Protein AF-A0A1F3TTR0-F1 (afdb_monomer)

Solvent-accessible surface area (backbone atoms only — not comparable to full-atom values): 5474 Å² total; per-residue (Å²): 134,80,83,72,38,42,20,49,52,52,46,50,54,36,54,76,67,73,44,52,63,57,58,49,10,60,74,69,74,48,52,46,65,56,46,52,32,24,44,68,64,77,40,85,69,54,57,68,55,33,30,52,51,17,57,73,72,75,44,62,37,61,58,30,33,38,19,39,52,45,49,51,39,55,72,71,71,46,96,73,87,82,84,71,77,82,76,78,83,76,80,77,127

Nearest PDB structures (foldseek):
  2b5a-assembly1_A  TM=7.793E-01  e=4.662E-04  [Bacillus] caldolyticus
  6jq1-assembly1_A  TM=6.646E-01  e=1.329E-04  Deinococcus geothermalis DSM 11300
  1y9q-assembly1_A-2  TM=7.322E-01  e=5.254E-04  Vibrio cholerae
  2icp-assembly1_A  TM=7.639E-01  e=1.367E-03  Escherichia coli CFT073
  3g5g-assembly5_J  TM=7.004E-01  e=1.541E-03  Enterobacter sp. RFL1396

Foldseek 3Di:
DDDAALLCVLVVLCVVVVHDLCRLCVLLVHDSVQNVCSNVVVDADDLVSQLVSCVSSVHDSQVSSLNRVVSVCVVVVHPDHDHGDDDPPPPPD

Structure (mmCIF, N/CA/C/O backbone):
data_AF-A0A1F3TTR0-F1
#
_entry.id   AF-A0A1F3TTR0-F1
#
loop_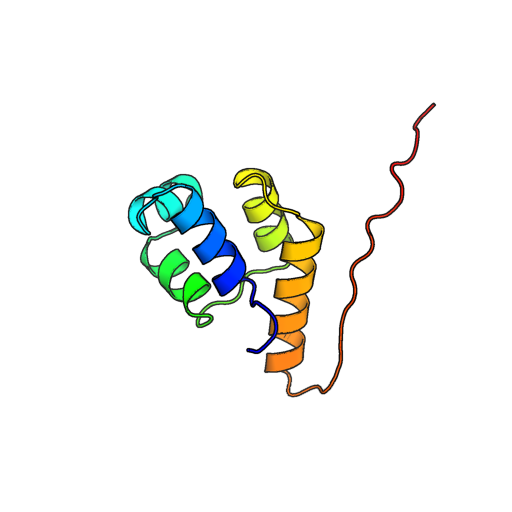
_atom_site.group_PDB
_atom_site.id
_atom_site.type_symbol
_atom_site.label_atom_id
_atom_site.label_alt_id
_atom_site.label_comp_id
_atom_site.label_asym_id
_atom_site.label_entity_id
_atom_site.label_seq_id
_atom_site.pdbx_PDB_ins_code
_atom_site.Cartn_x
_atom_site.Cartn_y
_atom_site.Cartn_z
_atom_site.occupancy
_atom_site.B_iso_or_equiv
_atom_site.auth_seq_id
_atom_site.auth_comp_id
_atom_site.auth_asym_id
_atom_site.auth_atom_id
_atom_site.pdbx_PDB_model_num
ATOM 1 N N . MET A 1 1 ? 15.468 -7.852 10.198 1.00 44.59 1 MET A N 1
ATOM 2 C CA . MET A 1 1 ? 14.283 -7.215 9.580 1.00 44.59 1 MET A CA 1
ATOM 3 C C . MET A 1 1 ? 13.740 -8.164 8.526 1.00 44.59 1 MET A C 1
ATOM 5 O O . MET A 1 1 ? 14.532 -8.657 7.738 1.00 44.59 1 MET A O 1
ATOM 9 N N . GLY A 1 2 ? 12.448 -8.504 8.570 1.00 61.31 2 GLY A N 1
ATOM 10 C CA . GLY A 1 2 ? 11.833 -9.375 7.559 1.00 61.31 2 GLY A CA 1
ATOM 11 C C . GLY A 1 2 ? 11.621 -8.652 6.220 1.00 61.31 2 GLY A C 1
ATOM 12 O O . GLY A 1 2 ? 11.743 -7.426 6.176 1.00 61.31 2 GLY A O 1
ATOM 13 N N . PRO A 1 3 ? 11.300 -9.384 5.138 1.00 71.69 3 PRO A N 1
ATOM 14 C CA . PRO A 1 3 ? 10.990 -8.785 3.842 1.00 71.69 3 PRO A CA 1
ATOM 15 C C . PRO A 1 3 ? 9.803 -7.818 3.951 1.00 71.69 3 PRO A C 1
ATOM 17 O O . PRO A 1 3 ? 8.885 -8.036 4.746 1.00 71.69 3 PRO A O 1
ATOM 20 N N . ILE A 1 4 ? 9.835 -6.743 3.160 1.00 85.31 4 ILE A N 1
ATOM 21 C CA . ILE A 1 4 ? 8.789 -5.718 3.162 1.00 85.31 4 ILE A CA 1
ATOM 22 C C . ILE A 1 4 ? 7.460 -6.315 2.670 1.00 85.31 4 ILE A C 1
ATOM 24 O O . ILE A 1 4 ? 7.425 -7.017 1.657 1.00 85.31 4 ILE A O 1
ATOM 28 N N . SER A 1 5 ? 6.380 -6.064 3.412 1.00 93.00 5 SER A N 1
ATOM 29 C CA . SER A 1 5 ? 5.012 -6.395 2.995 1.00 93.00 5 SER A CA 1
ATOM 30 C C . SER A 1 5 ? 4.477 -5.340 2.032 1.00 93.00 5 SER A C 1
ATOM 32 O O . SER A 1 5 ? 4.997 -4.221 1.977 1.00 93.00 5 SER A O 1
ATOM 34 N N . PHE A 1 6 ? 3.387 -5.636 1.325 1.00 95.25 6 PHE A N 1
ATOM 35 C CA . PHE A 1 6 ? 2.731 -4.642 0.474 1.00 95.25 6 PHE A CA 1
ATOM 36 C C . PHE A 1 6 ? 2.285 -3.419 1.290 1.00 95.25 6 PHE A C 1
ATOM 38 O O . PHE A 1 6 ? 2.498 -2.279 0.881 1.00 95.25 6 PHE A O 1
ATOM 45 N N . GLY A 1 7 ? 1.738 -3.644 2.489 1.00 95.81 7 GLY A N 1
ATOM 46 C CA . GLY A 1 7 ? 1.361 -2.570 3.409 1.00 95.81 7 GLY A CA 1
ATOM 47 C C . GLY A 1 7 ? 2.541 -1.687 3.822 1.00 95.81 7 GLY A C 1
ATOM 48 O O . GLY A 1 7 ? 2.427 -0.461 3.828 1.00 95.81 7 GLY A O 1
ATOM 49 N N . GLY A 1 8 ? 3.696 -2.297 4.111 1.00 94.69 8 GLY A N 1
ATOM 50 C CA . GLY A 1 8 ? 4.928 -1.568 4.414 1.00 94.69 8 GLY A CA 1
ATOM 51 C C . GLY A 1 8 ? 5.436 -0.765 3.217 1.00 94.69 8 GLY A C 1
ATOM 52 O O . GLY A 1 8 ? 5.799 0.398 3.366 1.00 94.69 8 GLY A O 1
ATOM 53 N N . PHE A 1 9 ? 5.392 -1.356 2.023 1.00 95.06 9 PHE A N 1
ATOM 54 C CA . PHE A 1 9 ? 5.773 -0.700 0.775 1.00 95.06 9 PHE A CA 1
ATOM 55 C C . PHE A 1 9 ? 4.901 0.531 0.483 1.00 95.06 9 PHE A C 1
ATOM 57 O O . PHE A 1 9 ? 5.420 1.617 0.212 1.00 95.06 9 PHE A O 1
ATOM 64 N N . LEU A 1 10 ? 3.580 0.391 0.630 1.00 96.25 10 LEU A N 1
ATOM 65 C CA . LEU A 1 10 ? 2.627 1.483 0.449 1.00 96.25 10 LEU A CA 1
ATOM 66 C C . LEU A 1 10 ? 2.830 2.601 1.478 1.00 96.25 10 LEU A C 1
ATOM 68 O O . LEU A 1 10 ? 2.859 3.780 1.117 1.00 96.25 10 LEU A O 1
ATOM 72 N N . ARG A 1 11 ? 3.033 2.234 2.750 1.00 96.56 11 ARG A N 1
ATOM 73 C CA . ARG A 1 11 ? 3.313 3.191 3.823 1.00 96.56 11 ARG A CA 1
ATOM 74 C C . ARG A 1 11 ? 4.570 4.003 3.531 1.00 96.56 11 ARG A C 1
ATOM 76 O O . ARG A 1 11 ? 4.527 5.221 3.680 1.00 96.56 11 ARG A O 1
ATOM 83 N N . SER A 1 12 ? 5.654 3.354 3.102 1.00 94.44 12 SER A N 1
ATOM 84 C CA . SER A 1 12 ? 6.902 4.039 2.749 1.00 94.44 12 SER A CA 1
ATOM 85 C C . SER A 1 12 ? 6.686 5.057 1.632 1.00 94.44 12 SER A C 1
ATOM 87 O O . SER A 1 12 ? 7.099 6.207 1.773 1.00 94.44 12 SER A O 1
ATOM 89 N N . SER A 1 13 ? 5.965 4.679 0.570 1.00 94.81 13 SER A N 1
ATOM 90 C CA . SER A 1 13 ? 5.604 5.601 -0.517 1.00 94.81 13 SER A CA 1
ATOM 91 C C . SER A 1 13 ? 4.840 6.821 -0.008 1.00 94.81 13 SER A C 1
ATOM 93 O O . SER A 1 13 ? 5.188 7.958 -0.329 1.00 94.81 13 SER A O 1
ATOM 95 N N . ARG A 1 14 ? 3.825 6.594 0.833 1.00 97.19 14 ARG A N 1
ATOM 96 C CA . ARG A 1 14 ? 3.024 7.666 1.422 1.00 97.19 14 ARG A CA 1
ATOM 97 C C . ARG A 1 14 ? 3.883 8.623 2.248 1.00 97.19 14 ARG A C 1
ATOM 99 O O . ARG A 1 14 ? 3.775 9.835 2.083 1.00 97.19 14 ARG A O 1
ATOM 106 N N . THR A 1 15 ? 4.727 8.092 3.133 1.00 96.62 15 THR A N 1
ATOM 107 C CA . THR A 1 15 ? 5.570 8.918 4.008 1.00 96.62 15 THR A CA 1
ATOM 108 C C . THR A 1 15 ? 6.649 9.668 3.237 1.00 96.62 15 THR A C 1
ATOM 110 O O . THR A 1 15 ? 6.918 10.813 3.568 1.00 96.62 15 THR A O 1
ATOM 113 N N . MET A 1 16 ? 7.210 9.085 2.171 1.00 94.50 16 MET A N 1
ATOM 114 C CA . MET A 1 16 ? 8.153 9.785 1.285 1.00 94.50 16 MET A CA 1
ATOM 115 C C . MET A 1 16 ? 7.509 10.976 0.568 1.00 94.50 16 MET A C 1
ATOM 117 O O . MET A 1 16 ? 8.181 11.957 0.275 1.00 94.50 16 MET A O 1
ATOM 121 N N . LYS A 1 17 ? 6.201 10.901 0.299 1.00 94.00 17 LYS A N 1
ATOM 122 C CA . LYS A 1 17 ? 5.411 12.000 -0.272 1.00 94.00 17 LYS A CA 1
ATOM 123 C C . LYS A 1 17 ? 4.898 12.987 0.790 1.00 94.00 17 LYS A C 1
ATOM 125 O O . LYS A 1 17 ? 4.148 13.888 0.440 1.00 94.00 17 LYS A O 1
ATOM 130 N N . ASN A 1 18 ? 5.269 12.821 2.065 1.00 97.12 18 ASN A N 1
ATOM 131 C CA . ASN A 1 18 ? 4.777 13.609 3.205 1.00 97.12 18 ASN A CA 1
ATOM 132 C C . ASN A 1 18 ? 3.243 13.636 3.340 1.00 97.12 18 ASN A C 1
ATOM 134 O O . ASN A 1 18 ? 2.679 14.595 3.855 1.00 97.12 18 ASN A O 1
ATOM 138 N N . LEU A 1 19 ? 2.566 12.570 2.905 1.00 97.69 19 LEU A N 1
ATOM 139 C CA . LEU A 1 19 ? 1.109 12.479 2.960 1.00 97.69 19 LEU A CA 1
ATOM 140 C C . LEU A 1 19 ? 0.636 11.833 4.268 1.00 97.69 19 LEU A C 1
ATOM 142 O O . LEU A 1 19 ? 1.165 10.817 4.740 1.00 97.69 19 LEU A O 1
ATOM 146 N N . THR A 1 20 ? -0.442 12.362 4.825 1.00 98.50 20 THR A N 1
ATOM 147 C CA . THR A 1 20 ? -1.245 11.705 5.855 1.00 98.50 20 THR A CA 1
ATOM 148 C C . THR A 1 20 ? -1.984 10.493 5.279 1.00 98.50 20 THR A C 1
ATOM 150 O O . THR A 1 20 ? -2.166 10.345 4.069 1.00 98.50 20 THR A O 1
ATOM 153 N N . GLN A 1 21 ? -2.464 9.597 6.151 1.00 98.25 21 GLN A N 1
ATOM 154 C CA . GLN A 1 21 ? -3.316 8.485 5.708 1.00 98.25 21 GLN A CA 1
ATOM 155 C C . GLN A 1 21 ? -4.615 8.972 5.050 1.00 98.25 21 GLN A C 1
ATOM 157 O O . GLN A 1 21 ? -5.151 8.287 4.189 1.00 98.25 21 GLN A O 1
ATOM 162 N N . LYS A 1 22 ? -5.136 10.134 5.453 1.00 98.50 22 LYS A N 1
ATOM 163 C CA . LYS A 1 22 ? -6.354 10.687 4.861 1.00 98.50 22 LYS A CA 1
ATOM 164 C C . LYS A 1 22 ? -6.105 11.104 3.408 1.00 98.50 22 LYS A C 1
ATOM 166 O O . LYS A 1 22 ? -6.794 10.605 2.527 1.00 98.50 22 LYS A O 1
ATOM 171 N N . GLU A 1 23 ? -5.066 11.899 3.160 1.00 98.38 23 GLU A N 1
ATOM 172 C CA . GLU A 1 23 ? -4.729 12.391 1.813 1.00 98.38 23 GLU A CA 1
ATOM 173 C C . GLU A 1 23 ? -4.384 11.250 0.853 1.00 98.38 23 GLU A C 1
ATOM 175 O O . GLU A 1 23 ? -4.820 11.233 -0.293 1.00 98.38 23 GLU A O 1
ATOM 180 N N . MET A 1 24 ? -3.641 10.244 1.320 1.00 97.62 24 MET A N 1
ATOM 181 C CA . MET A 1 24 ? -3.336 9.076 0.493 1.00 97.62 24 MET A CA 1
ATOM 182 C C . MET A 1 24 ? -4.577 8.223 0.212 1.00 97.62 24 MET A C 1
ATOM 184 O O . MET A 1 24 ? -4.708 7.673 -0.876 1.00 97.62 24 MET A O 1
ATOM 188 N N . ALA A 1 25 ? -5.495 8.093 1.172 1.00 97.06 25 ALA A N 1
ATOM 189 C CA . ALA A 1 25 ? -6.730 7.344 0.967 1.00 97.06 25 ALA A CA 1
ATOM 190 C C . ALA A 1 25 ? -7.632 8.041 -0.062 1.00 97.06 25 ALA A C 1
ATOM 192 O O . ALA A 1 25 ? -8.109 7.387 -0.987 1.00 97.06 25 ALA A O 1
ATOM 193 N N . GLU A 1 26 ? -7.772 9.366 0.038 1.00 97.50 26 GLU A N 1
ATOM 194 C CA . GLU A 1 26 ? -8.452 10.205 -0.956 1.00 97.50 26 GLU A CA 1
ATOM 195 C C . GLU A 1 26 ? -7.792 10.067 -2.332 1.00 97.50 26 GLU A C 1
ATOM 197 O O . GLU A 1 26 ? -8.464 9.773 -3.321 1.00 97.50 26 GLU A O 1
ATOM 202 N N . TYR A 1 27 ? -6.460 10.154 -2.385 1.00 94.88 27 TYR A N 1
ATOM 203 C CA . TYR A 1 27 ? -5.693 9.953 -3.609 1.00 94.88 27 TYR A CA 1
ATOM 204 C C . TYR A 1 27 ? -5.933 8.576 -4.232 1.00 94.88 27 TYR A C 1
ATOM 206 O O . TYR A 1 27 ? -6.046 8.463 -5.449 1.00 94.88 27 TYR A O 1
ATOM 214 N N . LEU A 1 28 ? -6.038 7.515 -3.433 1.00 94.31 28 LEU A N 1
ATOM 215 C CA . LEU A 1 28 ? -6.278 6.153 -3.913 1.00 94.31 28 LEU A CA 1
ATOM 216 C C . LEU A 1 28 ? -7.760 5.836 -4.163 1.00 94.31 28 LEU A C 1
ATOM 218 O O . LEU A 1 28 ? -8.044 4.814 -4.782 1.00 94.31 28 LEU A O 1
ATOM 222 N N . GLY A 1 29 ? -8.689 6.698 -3.743 1.00 94.62 29 GLY A N 1
ATOM 223 C CA . GLY A 1 29 ? -10.128 6.444 -3.838 1.00 94.62 29 GLY A CA 1
ATOM 224 C C . GLY A 1 29 ? -10.611 5.346 -2.883 1.00 94.62 29 GLY A C 1
ATOM 225 O O . GLY A 1 29 ? -11.515 4.588 -3.223 1.00 94.62 29 GLY A O 1
ATOM 226 N N . VAL A 1 30 ? -9.993 5.225 -1.705 1.00 94.94 30 VAL A N 1
ATOM 227 C CA . VAL A 1 30 ? -10.375 4.268 -0.652 1.00 94.94 30 VAL A CA 1
ATOM 228 C C . VAL A 1 30 ? -10.677 4.998 0.653 1.00 94.94 30 VAL A C 1
ATOM 230 O O . VAL A 1 30 ? -10.325 6.162 0.829 1.00 94.94 30 VAL A O 1
ATOM 233 N N . SER A 1 31 ? -11.302 4.318 1.617 1.00 97.81 31 SER A N 1
ATOM 234 C CA . SER A 1 31 ? -11.485 4.913 2.943 1.00 97.81 31 SER A CA 1
ATOM 235 C C . SER A 1 31 ? -10.152 5.010 3.701 1.00 97.81 31 SER A C 1
ATOM 237 O O . SER A 1 31 ? -9.260 4.168 3.553 1.00 97.81 31 SER A O 1
ATOM 239 N N . LYS A 1 32 ? -10.026 5.990 4.603 1.00 98.12 32 LYS A N 1
ATOM 240 C CA . LYS A 1 32 ? -8.865 6.092 5.503 1.00 98.12 32 LYS A CA 1
ATOM 241 C C . LYS A 1 32 ? -8.693 4.848 6.388 1.00 98.12 32 LYS A C 1
ATOM 243 O O . LYS A 1 32 ? -7.560 4.498 6.725 1.00 98.12 32 LYS A O 1
ATOM 248 N N . SER A 1 33 ? -9.789 4.185 6.783 1.00 98.12 33 SER A N 1
ATOM 249 C CA . SER A 1 33 ? -9.715 2.926 7.544 1.00 98.12 33 SER A CA 1
ATOM 250 C C . SER A 1 33 ? -9.096 1.827 6.694 1.00 98.12 33 SER A C 1
ATOM 252 O O . SER A 1 33 ? -8.125 1.212 7.118 1.00 98.12 33 SER A O 1
ATOM 254 N N . THR A 1 34 ? -9.575 1.679 5.457 1.00 96.94 34 THR A N 1
ATOM 255 C CA . THR A 1 34 ? -9.050 0.725 4.477 1.00 96.94 34 THR A CA 1
ATOM 256 C C . THR A 1 34 ? -7.550 0.911 4.277 1.00 96.94 34 THR A C 1
ATOM 258 O O . THR A 1 34 ? -6.798 -0.053 4.386 1.00 96.94 34 THR A O 1
ATOM 261 N N . LEU A 1 35 ? -7.082 2.146 4.061 1.00 97.62 35 LEU A N 1
ATOM 262 C CA . LEU A 1 35 ? -5.646 2.402 3.947 1.00 97.62 35 LEU A CA 1
ATOM 263 C C . LEU A 1 35 ? -4.888 2.020 5.228 1.00 97.62 35 LEU A C 1
ATOM 265 O O . LEU A 1 35 ? -3.842 1.383 5.157 1.00 97.62 35 LEU A O 1
ATOM 269 N N . CYS A 1 36 ? -5.406 2.389 6.402 1.00 97.88 36 CYS A N 1
ATOM 270 C CA . CYS A 1 36 ? -4.787 2.047 7.683 1.00 97.88 36 CYS A CA 1
ATOM 271 C C . CYS A 1 36 ? -4.667 0.527 7.880 1.00 97.88 36 CYS A C 1
ATOM 273 O O . CYS A 1 36 ? -3.634 0.049 8.352 1.00 97.88 36 CYS A O 1
ATOM 275 N N . ASP A 1 37 ? -5.699 -0.228 7.506 1.00 97.44 37 ASP A N 1
ATOM 276 C CA . ASP A 1 37 ? -5.715 -1.686 7.599 1.00 97.44 37 ASP A CA 1
ATOM 277 C C . ASP A 1 37 ? -4.745 -2.336 6.612 1.00 97.44 37 ASP A C 1
ATOM 279 O O . ASP A 1 37 ? -4.057 -3.288 6.988 1.00 97.44 37 ASP A O 1
ATOM 283 N N . ILE A 1 38 ? -4.618 -1.7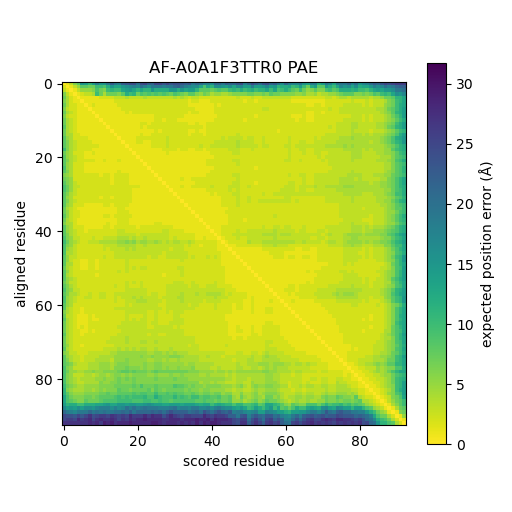87 5.401 1.00 95.94 38 ILE A N 1
ATOM 284 C CA . ILE A 1 38 ? -3.606 -2.207 4.423 1.00 95.94 38 ILE A CA 1
ATOM 285 C C . I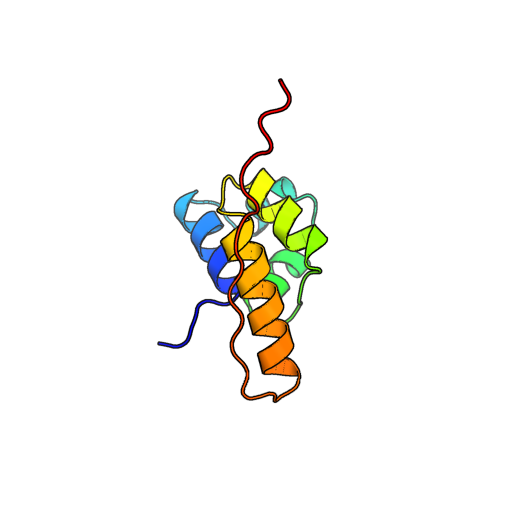LE A 1 38 ? -2.197 -1.958 4.969 1.00 95.94 38 ILE A C 1
ATOM 287 O O . ILE A 1 38 ? -1.388 -2.881 5.028 1.00 95.94 38 ILE A O 1
ATOM 291 N N . GLU A 1 39 ? -1.895 -0.743 5.434 1.00 95.75 39 GLU A N 1
ATOM 292 C CA . GLU A 1 39 ? -0.556 -0.383 5.932 1.00 95.75 39 GLU A CA 1
ATOM 293 C C . GLU A 1 39 ? -0.127 -1.188 7.163 1.00 95.75 39 GLU A C 1
ATOM 295 O O . GLU A 1 39 ? 1.065 -1.401 7.385 1.00 95.75 39 GLU A O 1
ATOM 300 N N . LYS A 1 40 ? -1.092 -1.639 7.972 1.00 94.31 40 LYS A N 1
ATOM 301 C CA . LYS A 1 40 ? -0.849 -2.494 9.140 1.00 94.31 40 LYS A CA 1
ATOM 302 C C . LYS A 1 40 ? -0.867 -3.990 8.812 1.00 94.31 40 LYS A C 1
ATOM 304 O O . LYS A 1 40 ? -0.674 -4.794 9.718 1.00 94.31 40 LYS A O 1
ATOM 309 N N . GLY A 1 41 ? -1.106 -4.369 7.555 1.00 91.69 41 GLY A N 1
ATOM 310 C CA . GLY A 1 41 ? -1.183 -5.766 7.121 1.00 91.69 41 GLY A CA 1
ATOM 311 C C . GLY A 1 41 ? -2.408 -6.522 7.646 1.00 91.69 41 GLY A C 1
ATOM 312 O O . GLY A 1 41 ? -2.417 -7.749 7.641 1.00 91.69 41 GLY A O 1
ATOM 313 N N . ARG A 1 42 ? -3.440 -5.809 8.114 1.00 92.56 42 ARG A N 1
ATOM 314 C CA . ARG A 1 42 ? -4.718 -6.405 8.538 1.00 92.56 42 ARG A CA 1
ATOM 315 C C . ARG A 1 42 ? -5.633 -6.696 7.360 1.00 92.56 42 ARG A C 1
ATOM 317 O O . ARG A 1 42 ? -6.383 -7.666 7.395 1.00 92.56 42 ARG A O 1
ATOM 324 N N . GLN A 1 43 ? -5.553 -5.869 6.320 1.00 93.38 43 GLN A N 1
ATOM 325 C CA . GLN A 1 43 ? -6.266 -6.077 5.070 1.00 93.38 43 GLN A CA 1
ATOM 326 C C . GLN A 1 43 ? -5.273 -6.287 3.930 1.00 93.38 43 GLN A C 1
ATOM 328 O O . GLN A 1 43 ? -4.336 -5.516 3.746 1.00 93.38 43 GLN A O 1
ATOM 333 N N . PHE A 1 44 ? -5.508 -7.334 3.147 1.00 90.00 44 PHE A N 1
ATOM 334 C CA . PHE A 1 44 ? -4.729 -7.642 1.958 1.00 90.00 44 PHE A CA 1
ATOM 335 C C . PHE A 1 44 ? -5.437 -7.076 0.734 1.00 90.00 44 PHE A C 1
ATOM 337 O O . PHE A 1 44 ? -6.660 -6.935 0.713 1.00 90.00 44 PHE A O 1
ATOM 344 N N . VAL A 1 45 ? -4.658 -6.767 -0.293 1.00 93.69 45 VAL A N 1
ATOM 345 C CA . VAL A 1 45 ? -5.174 -6.351 -1.595 1.00 93.69 45 VAL A CA 1
ATOM 346 C C . VAL A 1 45 ? -5.034 -7.493 -2.596 1.00 93.69 45 VAL A C 1
ATOM 348 O O . VAL A 1 45 ? -4.188 -8.375 -2.433 1.00 93.69 45 VAL A O 1
ATOM 351 N N . SER A 1 46 ? -5.859 -7.479 -3.642 1.00 94.94 46 SER A N 1
ATOM 352 C CA . SER A 1 46 ? -5.632 -8.342 -4.800 1.00 94.94 46 SER A CA 1
ATOM 353 C C . SER A 1 46 ? -4.364 -7.911 -5.544 1.00 94.94 46 SER A C 1
ATOM 355 O O . SER A 1 46 ? -3.932 -6.761 -5.444 1.00 94.94 46 SER A O 1
ATOM 357 N N . ILE A 1 47 ? -3.789 -8.825 -6.330 1.00 95.62 47 ILE A N 1
ATOM 358 C CA . ILE A 1 47 ? -2.642 -8.537 -7.207 1.00 95.62 47 ILE A CA 1
ATOM 359 C C . ILE A 1 47 ? -2.966 -7.373 -8.156 1.00 95.62 47 ILE A C 1
ATOM 361 O O . ILE A 1 47 ? -2.167 -6.452 -8.313 1.00 95.62 47 ILE A O 1
ATOM 365 N N . GLU A 1 48 ? -4.166 -7.377 -8.740 1.00 95.44 48 GLU A N 1
ATOM 366 C CA . GLU A 1 48 ? -4.626 -6.320 -9.643 1.00 95.44 48 GLU A CA 1
ATOM 367 C C . GLU A 1 48 ? -4.710 -4.957 -8.940 1.00 95.44 48 GLU A C 1
ATOM 369 O O . GLU A 1 48 ? -4.264 -3.943 -9.480 1.00 95.44 48 GLU A O 1
ATOM 374 N N . LEU A 1 49 ? -5.245 -4.916 -7.715 1.00 94.44 49 LEU A N 1
ATOM 375 C CA . LEU A 1 49 ? -5.332 -3.677 -6.948 1.00 94.44 49 LEU A CA 1
ATOM 376 C C . LEU A 1 49 ? -3.942 -3.181 -6.531 1.00 94.44 49 LEU A C 1
ATOM 378 O O . LEU A 1 49 ? -3.673 -1.987 -6.648 1.00 94.44 49 LEU A O 1
ATOM 382 N N . ALA A 1 50 ? -3.042 -4.074 -6.107 1.00 96.00 50 ALA A N 1
ATOM 383 C CA . ALA A 1 50 ? -1.650 -3.729 -5.816 1.00 96.00 50 ALA A CA 1
ATOM 384 C C . ALA A 1 50 ? -0.950 -3.110 -7.032 1.00 96.00 50 ALA A C 1
ATOM 386 O O . ALA A 1 50 ? -0.308 -2.068 -6.901 1.00 96.00 50 ALA A O 1
ATOM 387 N N . TYR A 1 51 ? -1.130 -3.703 -8.215 1.00 95.81 51 TYR A N 1
ATOM 388 C CA . TYR A 1 51 ? -0.601 -3.184 -9.476 1.00 95.81 51 TYR A CA 1
ATOM 389 C C . TYR A 1 51 ? -1.147 -1.782 -9.785 1.00 95.81 51 TYR A C 1
ATOM 391 O O . TYR A 1 51 ? -0.376 -0.860 -10.055 1.00 95.81 51 TYR A O 1
ATOM 399 N N . LYS A 1 52 ? -2.470 -1.584 -9.684 1.00 95.00 52 LYS A N 1
ATOM 400 C CA . LYS A 1 52 ? -3.114 -0.279 -9.919 1.00 95.00 52 LYS A CA 1
ATOM 401 C C . LYS A 1 52 ? -2.633 0.788 -8.936 1.00 95.00 52 LYS A C 1
ATOM 403 O O . LYS A 1 52 ? -2.332 1.904 -9.357 1.00 95.00 52 LYS A O 1
ATOM 408 N N . ILE A 1 53 ? -2.535 0.452 -7.647 1.00 94.50 53 ILE A N 1
ATOM 409 C CA . ILE A 1 53 ? -2.007 1.351 -6.611 1.00 94.50 53 ILE A CA 1
ATOM 410 C C . ILE A 1 53 ? -0.558 1.718 -6.930 1.00 94.50 53 ILE A C 1
ATOM 412 O O . ILE A 1 53 ? -0.218 2.897 -6.915 1.00 94.50 53 ILE A O 1
ATOM 416 N N . ALA A 1 54 ? 0.283 0.735 -7.260 1.00 95.00 54 ALA A N 1
ATOM 417 C CA . ALA A 1 54 ? 1.687 0.972 -7.567 1.00 95.00 54 ALA A CA 1
ATOM 418 C C . ALA A 1 54 ? 1.853 1.913 -8.761 1.00 95.00 54 ALA A C 1
ATOM 420 O O . ALA A 1 54 ? 2.525 2.937 -8.642 1.00 95.00 54 ALA A O 1
ATOM 421 N N . LYS A 1 55 ? 1.145 1.626 -9.858 1.00 94.88 55 LYS A N 1
ATOM 422 C CA . LYS A 1 55 ? 1.117 2.470 -11.053 1.00 94.88 55 LYS A CA 1
ATOM 423 C C . LYS A 1 55 ? 0.679 3.896 -10.724 1.00 94.88 55 LYS A C 1
ATOM 425 O O . LYS A 1 55 ? 1.334 4.848 -11.134 1.00 94.88 55 LYS A O 1
ATOM 430 N N . LYS A 1 56 ? -0.392 4.056 -9.937 1.00 93.44 56 LYS A N 1
ATOM 431 C CA . LYS A 1 56 ? -0.892 5.375 -9.524 1.00 93.44 56 LYS A CA 1
ATOM 432 C C . LYS A 1 56 ? 0.139 6.127 -8.679 1.00 93.44 56 LYS A C 1
ATOM 434 O O . LYS A 1 56 ? 0.397 7.294 -8.926 1.00 93.44 56 LYS A O 1
ATOM 439 N N . CYS A 1 57 ? 0.780 5.459 -7.723 1.00 90.50 57 CYS A N 1
ATOM 440 C CA . CYS A 1 57 ? 1.748 6.076 -6.815 1.00 90.50 57 CYS A CA 1
ATOM 441 C C . CYS A 1 57 ? 3.141 6.324 -7.426 1.00 90.50 57 CYS A C 1
ATOM 443 O O . CYS A 1 57 ? 3.970 6.954 -6.756 1.00 90.50 57 CYS A O 1
ATOM 445 N N . GLY A 1 58 ? 3.403 5.857 -8.654 1.00 91.62 58 GLY A N 1
ATOM 446 C CA . GLY A 1 58 ? 4.728 5.899 -9.284 1.00 91.62 58 GLY A CA 1
ATOM 447 C C . GLY A 1 58 ? 5.717 4.922 -8.642 1.00 91.62 58 GLY A C 1
ATOM 448 O O . GLY A 1 58 ? 6.887 5.242 -8.462 1.00 91.62 58 GLY A O 1
ATOM 449 N N . LEU A 1 59 ? 5.225 3.762 -8.211 1.00 92.31 59 LEU A N 1
ATOM 450 C CA . LEU A 1 59 ? 5.998 2.697 -7.579 1.00 92.31 59 LEU A CA 1
ATOM 451 C C . LEU A 1 59 ? 6.248 1.550 -8.561 1.00 92.31 59 LEU A C 1
ATOM 453 O O . LEU A 1 59 ? 5.475 1.348 -9.492 1.00 92.31 59 LEU A O 1
ATOM 457 N N . SER A 1 60 ? 7.280 0.742 -8.299 1.00 93.56 60 SER A N 1
ATOM 458 C CA . SER A 1 60 ? 7.524 -0.486 -9.067 1.00 93.56 60 SER A CA 1
ATOM 459 C C . SER A 1 60 ? 6.331 -1.437 -8.964 1.00 93.56 60 SER A C 1
ATOM 461 O O . SER A 1 60 ? 6.022 -1.950 -7.883 1.00 93.56 60 SER A O 1
ATOM 463 N N . GLU A 1 61 ? 5.677 -1.705 -10.095 1.00 94.75 61 GLU A N 1
ATOM 464 C CA . GLU A 1 61 ? 4.514 -2.589 -10.131 1.00 94.75 61 GLU A CA 1
ATOM 465 C C . GLU A 1 61 ? 4.911 -4.038 -9.856 1.00 94.75 61 GLU A C 1
ATOM 467 O O . GLU A 1 61 ? 4.209 -4.746 -9.139 1.00 94.75 61 GLU A O 1
ATOM 472 N N . ALA A 1 62 ? 6.073 -4.464 -10.363 1.00 94.19 62 ALA A N 1
ATOM 473 C CA . ALA A 1 62 ? 6.613 -5.796 -10.102 1.00 94.19 62 ALA A CA 1
ATOM 474 C C . ALA A 1 62 ? 6.860 -6.008 -8.602 1.00 94.19 62 ALA A C 1
ATOM 476 O O . ALA A 1 62 ? 6.446 -7.028 -8.056 1.00 94.19 62 ALA A O 1
ATOM 477 N N . MET A 1 63 ? 7.443 -5.013 -7.922 1.00 93.50 63 MET A N 1
ATOM 478 C CA . MET A 1 63 ? 7.689 -5.084 -6.480 1.00 93.50 63 MET A CA 1
ATOM 479 C C . 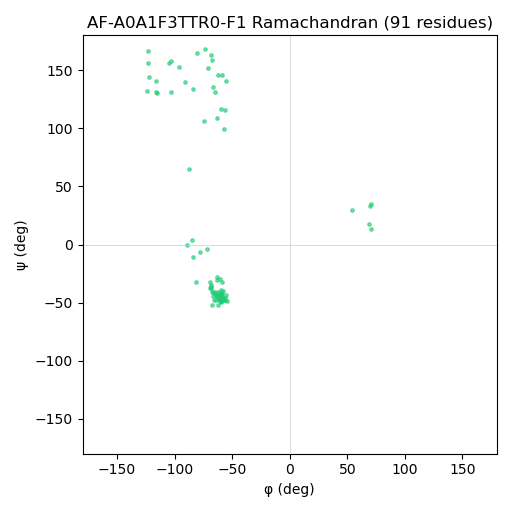MET A 1 63 ? 6.383 -5.131 -5.684 1.00 93.50 63 MET A C 1
ATOM 481 O O . MET A 1 63 ? 6.271 -5.892 -4.725 1.00 93.50 63 MET A O 1
ATOM 485 N N . ALA A 1 64 ? 5.379 -4.346 -6.084 1.00 94.81 64 ALA A N 1
ATOM 486 C CA . ALA A 1 64 ? 4.067 -4.370 -5.449 1.00 94.81 64 ALA A CA 1
ATOM 487 C C . ALA A 1 64 ? 3.412 -5.754 -5.551 1.00 94.81 64 ALA A C 1
ATOM 489 O O . ALA A 1 64 ? 2.981 -6.298 -4.535 1.00 94.81 64 ALA A O 1
ATOM 490 N N . VAL A 1 65 ? 3.406 -6.340 -6.752 1.00 95.50 65 VAL A N 1
ATOM 491 C CA . VAL A 1 65 ? 2.882 -7.691 -6.996 1.00 95.50 65 VAL A CA 1
ATOM 492 C C . VAL A 1 65 ? 3.654 -8.732 -6.187 1.00 95.50 65 VAL A C 1
ATOM 494 O O . VAL A 1 65 ? 3.044 -9.559 -5.512 1.00 95.50 65 VAL A O 1
ATOM 497 N N . GLU A 1 66 ? 4.985 -8.668 -6.193 1.00 94.88 66 GLU A N 1
ATOM 498 C CA . GLU A 1 66 ? 5.839 -9.593 -5.448 1.00 94.88 66 GLU A CA 1
ATOM 499 C C . GLU A 1 66 ? 5.560 -9.539 -3.941 1.00 94.88 66 GLU A C 1
ATOM 501 O O . GLU A 1 66 ? 5.414 -10.581 -3.300 1.00 94.88 66 GLU A O 1
ATOM 506 N N . CYS A 1 67 ? 5.428 -8.335 -3.376 1.00 94.25 67 CYS A N 1
ATOM 507 C CA . CYS A 1 67 ? 5.078 -8.153 -1.969 1.00 94.25 67 CYS A CA 1
ATOM 508 C C . CYS A 1 67 ? 3.696 -8.737 -1.654 1.00 94.25 67 CYS A C 1
ATOM 510 O O . CYS A 1 67 ? 3.549 -9.442 -0.660 1.00 94.25 67 CYS A O 1
ATOM 512 N N . THR A 1 68 ? 2.699 -8.509 -2.514 1.00 95.44 68 THR A N 1
ATOM 513 C CA . THR A 1 68 ? 1.349 -9.060 -2.334 1.00 95.44 68 THR A CA 1
ATOM 514 C C . THR A 1 68 ? 1.337 -10.589 -2.363 1.00 95.44 68 THR A C 1
ATOM 516 O O . THR A 1 68 ? 0.730 -11.205 -1.488 1.00 95.44 68 THR A O 1
ATOM 519 N N . VAL A 1 69 ? 2.024 -11.220 -3.320 1.00 94.81 69 VAL A N 1
ATOM 520 C CA . VAL A 1 69 ? 2.092 -12.690 -3.406 1.00 94.81 69 VAL A CA 1
ATOM 521 C C . VAL A 1 69 ? 2.864 -13.266 -2.219 1.00 94.81 69 VAL A C 1
ATOM 523 O O . VAL A 1 69 ? 2.438 -14.252 -1.621 1.00 94.81 69 VAL A O 1
ATOM 526 N N . ARG A 1 70 ? 3.962 -12.621 -1.811 1.00 92.75 70 ARG A N 1
ATOM 527 C CA . ARG A 1 70 ? 4.718 -13.013 -0.616 1.00 92.75 70 ARG A CA 1
ATOM 528 C C . ARG A 1 70 ? 3.860 -12.958 0.643 1.00 92.75 70 ARG A C 1
ATOM 530 O O . ARG A 1 70 ? 3.904 -13.887 1.450 1.00 92.75 70 ARG A O 1
ATOM 537 N N . ASP A 1 71 ? 3.081 -11.894 0.805 1.00 92.56 71 ASP A N 1
ATOM 538 C CA . ASP A 1 71 ? 2.176 -11.747 1.939 1.00 92.56 71 ASP A CA 1
ATOM 539 C C . ASP A 1 71 ? 1.144 -12.900 1.951 1.00 92.56 71 ASP A C 1
ATOM 541 O O . ASP A 1 71 ? 0.878 -13.478 3.009 1.00 92.56 71 ASP A O 1
ATOM 545 N N . GLN A 1 72 ? 0.599 -13.281 0.787 1.00 92.75 72 GLN A N 1
ATOM 546 C CA . GLN A 1 72 ? -0.339 -14.407 0.651 1.00 92.75 72 GLN A CA 1
ATOM 547 C C . GLN A 1 72 ? 0.308 -15.756 1.004 1.00 92.75 72 GLN A C 1
ATOM 549 O O . GLN A 1 72 ? -0.249 -16.495 1.814 1.00 92.75 72 GLN A O 1
ATOM 554 N N . ILE A 1 73 ? 1.503 -16.048 0.477 1.00 93.44 73 ILE A N 1
ATOM 555 C CA . ILE A 1 73 ? 2.266 -17.271 0.788 1.00 93.44 73 ILE A CA 1
ATOM 556 C C . ILE A 1 73 ? 2.503 -17.391 2.296 1.00 93.44 73 ILE A C 1
ATOM 558 O O . ILE A 1 73 ? 2.230 -18.435 2.894 1.00 93.44 73 ILE A O 1
ATOM 562 N N . LYS A 1 74 ? 2.962 -16.299 2.924 1.00 90.19 74 LYS A N 1
ATOM 563 C CA . LYS A 1 74 ? 3.222 -16.253 4.366 1.00 90.19 74 LYS A CA 1
ATOM 564 C C . LYS A 1 74 ? 1.959 -16.553 5.174 1.00 90.19 74 LYS A C 1
ATOM 566 O O . LYS A 1 74 ? 2.029 -17.249 6.183 1.00 90.19 74 LYS A O 1
ATOM 571 N N . ARG A 1 75 ? 0.803 -16.047 4.737 1.00 88.12 75 ARG A N 1
ATOM 572 C CA . ARG A 1 75 ? -0.485 -16.280 5.402 1.00 88.12 75 ARG A CA 1
ATOM 573 C C . ARG A 1 75 ? -0.964 -17.725 5.276 1.00 88.12 75 ARG A C 1
ATOM 575 O O . ARG A 1 75 ? -1.588 -18.225 6.205 1.00 88.12 75 ARG A O 1
ATOM 582 N N . SER A 1 76 ? -0.647 -18.395 4.173 1.00 92.81 76 SER A N 1
ATOM 583 C CA . SER A 1 76 ? -0.933 -19.822 3.994 1.00 92.81 76 SER A CA 1
ATOM 584 C C . SER A 1 76 ? -0.045 -20.731 4.854 1.00 92.81 76 SER A C 1
ATOM 586 O O . SER A 1 76 ? -0.224 -21.943 4.823 1.00 92.81 76 SER A O 1
ATOM 588 N N . GLY A 1 77 ? 0.919 -20.176 5.604 1.00 93.19 77 GLY A N 1
ATOM 589 C CA . GLY A 1 77 ? 1.867 -20.952 6.408 1.00 93.19 77 GLY A CA 1
ATOM 590 C C . GLY A 1 77 ? 2.888 -21.720 5.565 1.00 93.19 77 GLY A C 1
ATOM 591 O O . GLY A 1 77 ? 3.572 -22.603 6.076 1.00 93.19 77 GLY A O 1
ATOM 592 N N . LEU A 1 78 ? 2.990 -21.398 4.274 1.00 93.75 78 LEU A N 1
ATOM 593 C CA . LEU A 1 78 ? 3.879 -22.075 3.342 1.00 93.75 78 LEU A CA 1
ATOM 594 C C . LEU A 1 78 ? 5.285 -21.482 3.436 1.00 93.75 78 LEU A C 1
ATOM 596 O O . LEU A 1 78 ? 5.468 -20.265 3.396 1.00 93.75 78 LEU A O 1
ATOM 600 N N . ASN A 1 79 ? 6.292 -22.350 3.493 1.00 91.88 79 ASN A N 1
ATOM 601 C CA . ASN A 1 79 ? 7.697 -21.952 3.452 1.00 91.88 79 ASN A CA 1
ATOM 602 C C . ASN A 1 79 ? 8.189 -21.854 1.998 1.00 91.88 79 ASN A C 1
ATOM 604 O O . ASN A 1 79 ? 8.999 -22.660 1.547 1.00 91.88 79 ASN A O 1
ATOM 608 N N . LEU A 1 80 ? 7.632 -20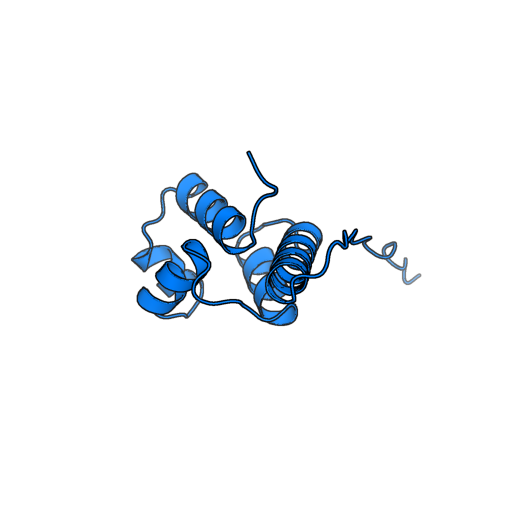.905 1.242 1.00 92.19 80 LEU A N 1
ATOM 609 C CA . LEU A 1 80 ? 7.963 -20.670 -0.165 1.00 92.19 80 LEU A CA 1
ATOM 610 C C . LEU A 1 80 ? 8.431 -19.226 -0.380 1.00 92.19 80 LEU A C 1
ATOM 612 O O . LEU A 1 80 ? 8.076 -18.316 0.371 1.00 92.19 80 LEU A O 1
ATOM 616 N N . TYR A 1 81 ? 9.202 -19.011 -1.444 1.00 87.38 81 TYR A N 1
ATOM 617 C CA . TYR A 1 81 ? 9.627 -17.688 -1.893 1.00 87.38 81 TYR A CA 1
ATOM 618 C C . TYR A 1 81 ? 9.176 -17.452 -3.337 1.00 87.38 81 TYR A C 1
ATOM 620 O O . TYR A 1 81 ? 9.169 -18.372 -4.151 1.00 87.38 81 TYR A O 1
ATOM 628 N N . VAL A 1 82 ? 8.797 -16.211 -3.644 1.00 90.31 82 VAL A N 1
ATOM 629 C CA . VAL A 1 82 ? 8.338 -15.783 -4.971 1.00 90.31 82 VAL A CA 1
ATOM 630 C C . VAL A 1 82 ? 9.304 -14.757 -5.555 1.00 90.31 82 VAL A C 1
ATOM 632 O O . VAL A 1 82 ? 9.773 -13.875 -4.837 1.00 90.31 82 VAL A O 1
ATOM 635 N N . GLN A 1 83 ? 9.560 -14.867 -6.860 1.00 87.44 83 GLN A N 1
ATOM 636 C CA . GLN A 1 83 ? 10.244 -13.862 -7.674 1.00 87.44 83 GLN A CA 1
ATOM 637 C C . GLN A 1 83 ? 9.347 -13.476 -8.847 1.00 87.44 83 GLN A C 1
ATOM 639 O O . GLN A 1 83 ? 8.829 -14.351 -9.542 1.00 87.44 83 GLN A O 1
ATOM 644 N N . ILE A 1 84 ? 9.189 -12.175 -9.085 1.00 90.62 84 ILE A N 1
ATOM 645 C CA . ILE A 1 84 ? 8.449 -11.653 -10.235 1.00 90.62 84 ILE A CA 1
ATOM 646 C C . ILE A 1 84 ? 9.449 -11.160 -11.277 1.00 90.62 84 ILE A C 1
ATOM 648 O O . ILE A 1 84 ? 10.369 -10.408 -10.965 1.00 90.62 84 ILE A O 1
ATOM 652 N N . LYS A 1 85 ? 9.255 -11.562 -12.533 1.00 89.38 85 LYS A N 1
ATOM 653 C CA . LYS A 1 85 ? 10.008 -11.043 -13.678 1.00 89.38 85 LYS A CA 1
ATOM 654 C C . LYS A 1 85 ? 9.041 -10.308 -14.594 1.00 89.38 85 LYS A C 1
ATOM 656 O O . LYS A 1 85 ? 7.990 -10.852 -14.929 1.00 89.38 85 LYS A O 1
ATOM 661 N N . LYS A 1 86 ? 9.384 -9.077 -14.987 1.00 84.38 86 LYS A N 1
ATOM 662 C CA . LYS A 1 86 ? 8.681 -8.416 -16.091 1.00 84.38 86 LYS A CA 1
ATOM 663 C C . LYS A 1 86 ? 9.007 -9.188 -17.366 1.00 84.38 86 LYS A C 1
ATOM 665 O O . LYS A 1 86 ? 10.158 -9.572 -17.576 1.00 84.38 86 LYS A O 1
ATOM 670 N N . LEU A 1 87 ? 7.986 -9.440 -18.177 1.00 84.94 87 LEU A N 1
ATOM 671 C CA . LEU A 1 87 ? 8.219 -9.874 -19.547 1.00 84.94 87 LEU A CA 1
ATOM 672 C C . LEU A 1 87 ? 8.975 -8.751 -20.273 1.00 84.94 87 LEU A C 1
ATOM 674 O O . LEU A 1 87 ? 8.758 -7.584 -19.934 1.00 84.94 87 LEU A O 1
ATOM 678 N N . PRO A 1 88 ? 9.880 -9.080 -21.208 1.00 83.31 88 PRO A N 1
ATOM 679 C CA . PRO A 1 88 ? 10.478 -8.065 -22.062 1.00 83.31 88 PRO A CA 1
ATOM 680 C C . PRO A 1 88 ? 9.361 -7.298 -22.771 1.00 83.31 88 PRO A C 1
ATOM 682 O O . PRO A 1 88 ? 8.357 -7.900 -23.162 1.00 83.31 88 PRO A O 1
ATOM 685 N N . ASP A 1 89 ? 9.528 -5.983 -22.910 1.00 77.88 89 ASP A N 1
ATOM 686 C CA . ASP A 1 89 ? 8.629 -5.187 -23.737 1.00 77.88 89 ASP A CA 1
ATOM 687 C C . ASP A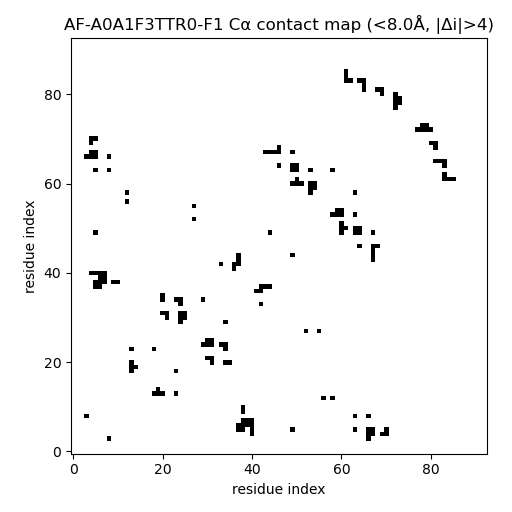 1 89 ? 8.650 -5.813 -25.134 1.00 77.88 89 AS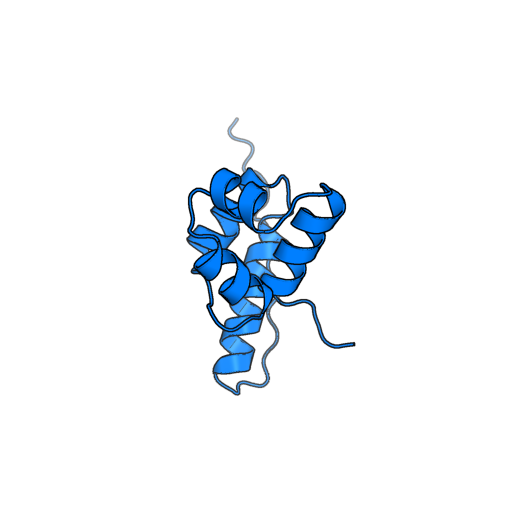P A C 1
ATOM 689 O O . ASP A 1 89 ? 9.702 -5.885 -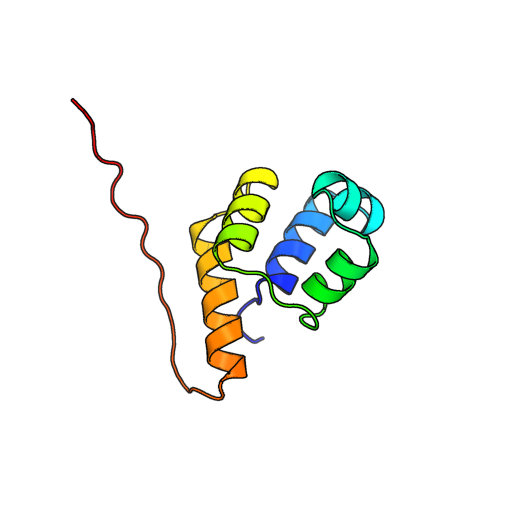25.775 1.00 77.88 89 ASP A O 1
ATOM 693 N N . THR A 1 90 ? 7.518 -6.347 -25.593 1.00 70.56 90 THR A N 1
ATOM 694 C CA . THR A 1 90 ? 7.398 -6.723 -26.998 1.00 70.56 90 THR A CA 1
ATOM 695 C C . THR A 1 90 ? 7.531 -5.436 -27.789 1.00 70.56 90 THR A C 1
ATOM 697 O O . THR A 1 90 ? 6.645 -4.581 -27.731 1.00 70.56 90 THR A O 1
ATOM 700 N N . ILE A 1 91 ? 8.660 -5.295 -28.483 1.00 58.81 91 ILE A N 1
ATOM 701 C CA . ILE A 1 91 ? 8.795 -4.393 -29.619 1.00 58.81 91 ILE A CA 1
ATOM 702 C C . ILE A 1 91 ? 7.699 -4.847 -30.582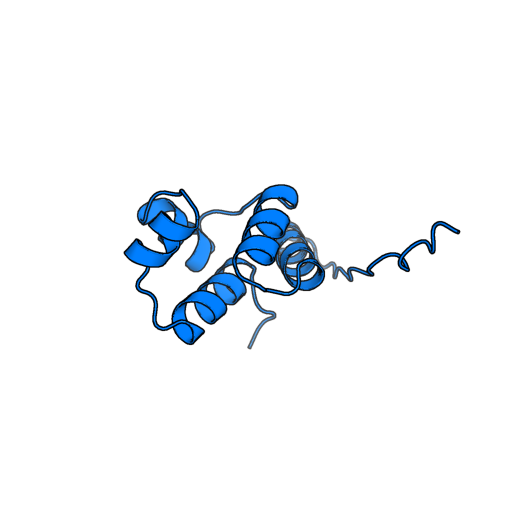 1.00 58.81 91 ILE A C 1
ATOM 704 O O . ILE A 1 91 ? 7.818 -5.889 -31.220 1.00 58.81 91 ILE A O 1
ATOM 708 N N . ASN A 1 92 ? 6.573 -4.141 -30.576 1.00 52.56 92 ASN A N 1
ATOM 709 C CA . ASN A 1 92 ? 5.681 -4.184 -31.715 1.00 52.56 92 ASN A CA 1
ATOM 710 C C . ASN A 1 92 ? 6.392 -3.335 -32.770 1.00 52.56 92 ASN A C 1
ATOM 712 O O . ASN A 1 92 ? 6.504 -2.121 -32.577 1.00 52.56 92 ASN A O 1
ATOM 716 N N . ASP A 1 93 ? 6.958 -4.007 -33.774 1.00 42.25 93 ASP A N 1
ATOM 717 C CA . ASP A 1 93 ? 7.361 -3.392 -35.045 1.00 42.25 93 ASP A CA 1
ATOM 718 C C . ASP A 1 93 ? 6.201 -2.587 -35.658 1.00 42.25 93 ASP A C 1
ATOM 720 O O . ASP A 1 93 ? 5.031 -3.031 -35.534 1.00 42.25 93 ASP A O 1
#

Radius of gyration: 14.07 Å; Cα contacts (8 Å, |Δi|>4): 96; chains: 1; bounding box: 26×36×45 Å

Mean predicted aligned error: 4.38 Å

pLDDT: mean 91.08, std 10.66, range [42.25, 98.5]

Secondary structure (DSSP, 8-state):
-PPPPHHHHHHHHHHHTT--HHHHHHHHTS-HHHHHHHHTTSS---HHHHHHHHHHHT--HHHHHHHHHHHHHHHTT--------PPP-----

Sequence (93 aa):
MGPISFGGFLRSSRTMKNLTQKEMAEYLGVSKSTLCDIEKGRQFVSIELAYKIAKKCGLSEAMAVECTVRDQIKRSGLNLYVQIKKLPDTIND